Protein AF-H5ZW01-F1 (afdb_monomer_lite)

Radius of gyration: 13.66 Å; chains: 1; bounding box: 29×26×34 Å

InterPro domains:
  IPR002181 Fibrinogen, alpha/beta/gamma chain, C-terminal globular domain [PF00147] (1-58)
  IPR002181 Fibrinogen, alpha/beta/gamma chain, C-terminal globular domain [PS51406] (1-60)
  IPR014716 Fibrinogen, alpha/beta/gamma chain, C-terminal globular, subdomain 1 [G3DSA:3.90.215.10] (1-60)
  IPR036056 Fibrinogen-like, C-terminal [SSF56496] (1-58)
  IPR050373 Fibrinogen C-terminal domain-containing protein [PTHR19143] (1-58)

Sequence (60 aa):
LLVDMEDFEGRKVFARYSSFSITPESDGYGLNVNGFINGGAGDTLSRHDGQKFTTFDRYK

Organism: Kryptolebias marmoratus (NCBI:txid37003)

Foldseek 3Di:
DKDWDADPVGDIWIKDFPDWDFDDVVLQRQTATHDIDGGPPDDDCVVRHRPHDADPVRHD

pLDDT: mean 96.5, std 5.57, range [60.78, 98.62]

Secondary structure (DSSP, 8-state):
-EEEEE-TT--EEEEEEEEEEE--GGGT--EEEEEEEEEBS-S-GGGGTTPPP-BTTB--

Structure (mmCIF, N/CA/C/O backbone):
data_AF-H5ZW01-F1
#
_entry.id   AF-H5ZW01-F1
#
loop_
_atom_site.group_PDB
_atom_site.id
_atom_site.type_symbol
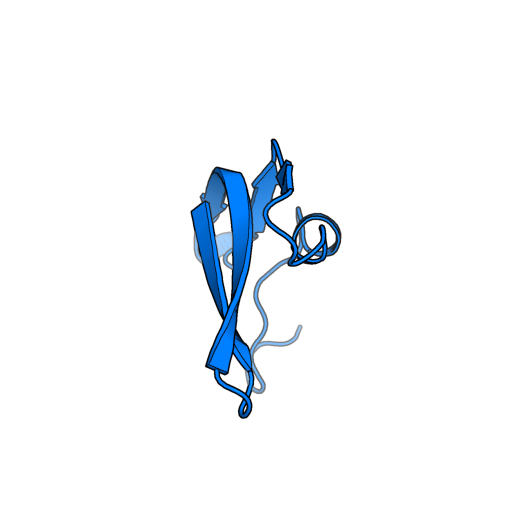_atom_site.label_atom_id
_atom_site.label_alt_id
_atom_site.label_comp_id
_atom_site.label_asym_id
_atom_site.label_entity_id
_atom_site.label_seq_id
_atom_site.pdbx_PDB_ins_code
_atom_site.Cartn_x
_atom_site.Cartn_y
_atom_site.Cartn_z
_atom_site.occupancy
_atom_site.B_iso_or_equiv
_atom_site.auth_seq_id
_atom_site.auth_comp_id
_atom_site.auth_asym_id
_atom_site.auth_atom_id
_atom_site.pdbx_PDB_model_num
ATOM 1 N N . LEU A 1 1 ? 5.420 2.841 2.764 1.00 97.50 1 LEU A N 1
ATOM 2 C CA . LEU A 1 1 ? 5.089 1.442 2.403 1.00 97.50 1 LEU A CA 1
ATOM 3 C C . LEU A 1 1 ? 5.671 1.112 1.027 1.00 97.50 1 LEU A C 1
ATOM 5 O O . LEU A 1 1 ? 5.614 1.973 0.156 1.00 97.50 1 LEU A O 1
ATOM 9 N N . LEU A 1 2 ? 6.234 -0.084 0.837 1.00 98.0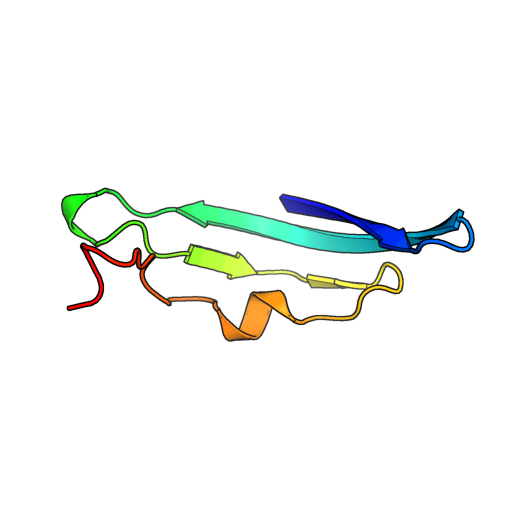6 2 LEU A N 1
ATOM 10 C CA . LEU A 1 2 ? 6.644 -0.626 -0.466 1.00 98.06 2 LEU A CA 1
ATOM 11 C C . LEU A 1 2 ? 5.866 -1.925 -0.701 1.00 98.06 2 LEU A C 1
ATOM 13 O O . LEU A 1 2 ? 5.824 -2.767 0.194 1.00 98.06 2 LEU A O 1
ATOM 17 N N . VAL A 1 3 ? 5.242 -2.052 -1.868 1.00 97.94 3 VAL A N 1
ATOM 18 C CA . VAL A 1 3 ? 4.562 -3.266 -2.326 1.00 97.94 3 VAL A CA 1
ATOM 19 C C . VAL A 1 3 ? 5.310 -3.761 -3.556 1.00 97.94 3 VAL A C 1
ATOM 21 O O . VAL A 1 3 ? 5.195 -3.152 -4.618 1.00 97.94 3 VAL A O 1
ATOM 24 N N . ASP A 1 4 ? 6.080 -4.833 -3.394 1.00 98.25 4 ASP A N 1
ATOM 25 C CA . ASP A 1 4 ? 6.788 -5.503 -4.484 1.00 98.25 4 ASP A CA 1
ATOM 26 C C . ASP A 1 4 ? 5.922 -6.640 -5.036 1.00 98.25 4 ASP A C 1
ATOM 28 O O . ASP A 1 4 ? 5.335 -7.413 -4.276 1.00 98.25 4 ASP A O 1
ATOM 32 N N . MET A 1 5 ? 5.829 -6.734 -6.361 1.00 97.50 5 MET A N 1
ATOM 33 C CA . MET A 1 5 ? 5.035 -7.746 -7.053 1.00 97.50 5 MET A CA 1
ATOM 34 C C . MET A 1 5 ? 5.858 -8.402 -8.154 1.00 97.50 5 MET A C 1
ATOM 36 O O . MET A 1 5 ? 6.626 -7.743 -8.855 1.00 97.50 5 MET A O 1
ATOM 40 N N . GLU A 1 6 ? 5.661 -9.704 -8.315 1.00 98.38 6 GLU A N 1
ATOM 41 C CA . GLU A 1 6 ? 6.256 -10.511 -9.372 1.00 98.38 6 GLU A CA 1
ATOM 42 C C . GLU A 1 6 ? 5.161 -11.378 -9.990 1.00 98.38 6 GLU A C 1
ATOM 44 O O . GLU A 1 6 ? 4.338 -11.944 -9.266 1.00 98.38 6 GLU A O 1
ATOM 49 N N . ASP A 1 7 ? 5.120 -11.456 -11.317 1.00 97.75 7 ASP A N 1
ATOM 50 C CA . ASP A 1 7 ? 4.231 -12.387 -12.007 1.00 97.75 7 ASP A CA 1
ATOM 51 C C . ASP A 1 7 ? 4.904 -13.736 -12.294 1.00 97.75 7 ASP A C 1
ATOM 53 O O . ASP A 1 7 ? 6.096 -13.931 -12.074 1.00 97.75 7 ASP A O 1
ATOM 57 N N . PHE A 1 8 ? 4.135 -14.695 -12.811 1.00 98.12 8 PHE A N 1
ATOM 58 C CA . PHE A 1 8 ? 4.642 -16.041 -13.102 1.00 98.12 8 PHE A CA 1
ATOM 59 C C . PHE A 1 8 ? 5.704 -16.089 -14.215 1.00 98.12 8 PHE A C 1
ATOM 61 O O . PHE A 1 8 ? 6.371 -17.110 -14.367 1.00 98.12 8 PHE A O 1
ATOM 68 N N . GLU A 1 9 ? 5.868 -15.011 -14.986 1.00 98.12 9 GLU A N 1
ATOM 69 C CA . GLU A 1 9 ? 6.903 -14.870 -16.018 1.00 98.12 9 GLU A CA 1
ATOM 70 C C . GLU A 1 9 ? 8.180 -14.207 -15.462 1.00 98.12 9 GLU A C 1
ATOM 72 O O . GLU A 1 9 ? 9.142 -13.995 -16.202 1.00 98.12 9 GLU A O 1
ATOM 77 N N . GLY A 1 10 ? 8.208 -13.885 -14.163 1.00 97.94 10 GLY A N 1
ATOM 78 C CA . GLY A 1 10 ? 9.344 -13.279 -13.470 1.00 97.94 10 GLY A CA 1
ATOM 79 C C . GLY A 1 10 ? 9.450 -11.761 -13.637 1.00 97.94 10 GLY A C 1
ATOM 80 O O . GLY A 1 10 ? 10.480 -11.173 -13.285 1.00 97.94 10 GLY A O 1
ATOM 81 N N . ARG A 1 11 ? 8.424 -11.089 -14.180 1.00 98.00 11 ARG A N 1
ATOM 82 C CA . ARG A 1 11 ? 8.422 -9.623 -14.299 1.00 98.00 11 ARG A CA 1
ATOM 83 C C . ARG A 1 11 ? 8.147 -9.003 -12.938 1.00 98.00 11 ARG A C 1
ATOM 85 O O . ARG A 1 11 ? 7.149 -9.321 -12.301 1.00 98.00 11 ARG A O 1
ATOM 92 N N . LYS A 1 12 ? 9.016 -8.077 -12.528 1.00 98.25 12 LYS A N 1
ATOM 93 C CA . LYS A 1 12 ? 8.963 -7.396 -11.230 1.00 98.25 12 LYS A CA 1
ATOM 94 C C . LYS A 1 12 ? 8.539 -5.946 -11.384 1.00 98.25 12 LYS A C 1
ATOM 96 O O . LYS A 1 12 ? 9.111 -5.216 -12.193 1.00 98.25 12 LYS A O 1
ATOM 101 N N . VAL A 1 13 ? 7.581 -5.525 -10.570 1.00 98.44 13 VAL A N 1
ATOM 102 C CA . VAL A 1 13 ? 7.122 -4.135 -10.460 1.00 98.44 13 VAL A CA 1
ATOM 103 C C . VAL A 1 13 ? 6.887 -3.787 -8.996 1.00 98.44 13 VAL A C 1
ATOM 105 O O . VAL A 1 13 ? 6.766 -4.675 -8.153 1.00 98.44 13 VAL A O 1
ATOM 108 N N . PHE A 1 14 ? 6.785 -2.496 -8.686 1.00 98.38 14 PHE A N 1
ATOM 109 C CA . PHE A 1 14 ? 6.465 -2.057 -7.332 1.00 98.38 14 PHE A CA 1
ATOM 110 C C . PHE A 1 14 ? 5.521 -0.853 -7.297 1.00 98.38 14 PHE A C 1
ATOM 112 O O . PHE A 1 14 ? 5.417 -0.077 -8.251 1.00 98.38 14 PHE A O 1
ATOM 119 N N . ALA A 1 15 ? 4.849 -0.679 -6.162 1.00 98.56 15 ALA A N 1
ATOM 120 C CA . ALA A 1 15 ? 4.182 0.559 -5.768 1.00 98.56 15 ALA A CA 1
ATOM 121 C C . ALA A 1 15 ? 4.786 1.046 -4.448 1.00 98.56 15 ALA A C 1
ATOM 123 O O . ALA A 1 15 ? 4.911 0.278 -3.490 1.00 98.56 15 ALA A O 1
ATOM 124 N N . ARG A 1 16 ? 5.169 2.324 -4.374 1.00 98.62 16 ARG A N 1
ATOM 125 C CA . ARG A 1 16 ? 5.718 2.920 -3.149 1.00 98.62 16 ARG A CA 1
ATOM 126 C C . ARG A 1 16 ? 4.836 4.069 -2.679 1.00 98.62 16 ARG A C 1
ATOM 128 O O . ARG A 1 16 ? 4.397 4.877 -3.481 1.00 98.62 16 ARG A O 1
ATOM 135 N N . TYR A 1 17 ? 4.636 4.162 -1.371 1.00 98.50 17 TYR A N 1
ATOM 136 C CA . TYR A 1 17 ? 3.881 5.224 -0.708 1.00 98.50 17 TYR A CA 1
ATOM 137 C C . TYR A 1 17 ? 4.752 5.861 0.371 1.00 98.50 17 TYR A C 1
ATOM 139 O O . TYR A 1 17 ? 5.351 5.143 1.186 1.00 98.50 17 TYR A O 1
ATOM 147 N N . SER A 1 18 ? 4.860 7.190 0.370 1.00 98.31 18 SER A N 1
ATOM 148 C CA . SER A 1 18 ? 5.704 7.925 1.321 1.00 98.31 18 SER A CA 1
ATOM 149 C C . SER A 1 18 ? 5.124 7.958 2.736 1.00 98.31 18 SER A C 1
ATOM 151 O O . SER A 1 18 ? 5.893 8.026 3.693 1.00 98.31 18 SER A O 1
ATOM 153 N N . SER A 1 19 ? 3.802 7.834 2.874 1.00 98.25 19 SER A N 1
ATOM 154 C CA . SER A 1 19 ? 3.106 7.762 4.159 1.00 98.25 19 SER A CA 1
ATOM 155 C C . SER A 1 19 ? 2.233 6.514 4.234 1.0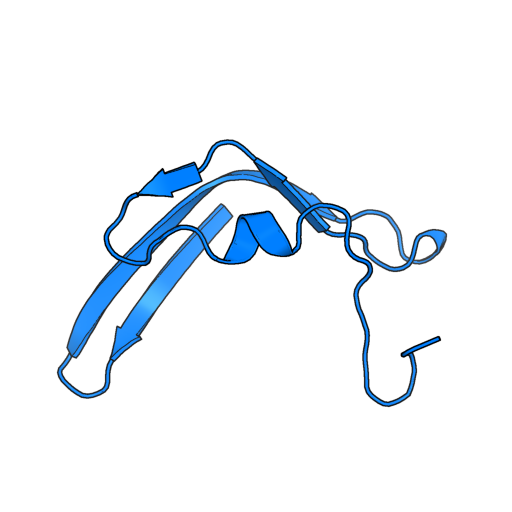0 98.25 19 SER A C 1
ATOM 157 O O . SER A 1 19 ? 1.584 6.137 3.257 1.00 98.25 19 SER A O 1
ATOM 159 N N . PHE A 1 20 ? 2.253 5.858 5.391 1.00 98.31 20 PHE A N 1
ATOM 160 C CA . PHE A 1 20 ? 1.453 4.678 5.694 1.00 98.31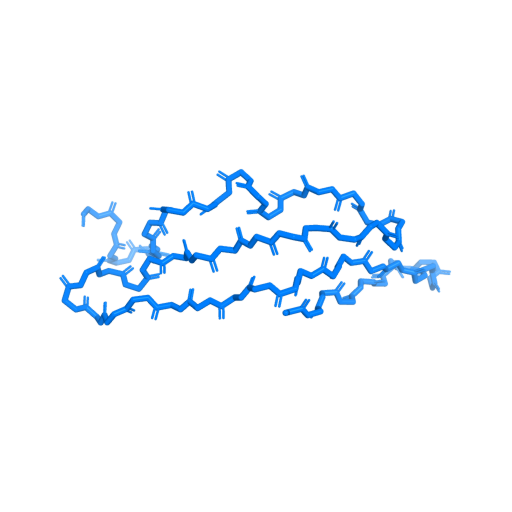 20 PHE A CA 1
ATOM 161 C C . PHE A 1 20 ? 1.228 4.580 7.202 1.00 98.31 20 PHE A C 1
ATOM 163 O O . PHE A 1 20 ? 2.192 4.640 7.969 1.00 98.31 20 PHE A O 1
ATOM 170 N N . SER A 1 21 ? -0.017 4.378 7.618 1.00 98.50 21 SER A N 1
ATOM 171 C CA . SER A 1 21 ? -0.365 4.034 8.995 1.00 98.50 21 SER A CA 1
ATOM 172 C C . SER A 1 21 ? -1.676 3.252 9.056 1.00 98.50 21 SER A C 1
ATOM 174 O O . SER A 1 21 ? -2.477 3.271 8.121 1.00 98.50 21 SER A O 1
ATOM 176 N N . ILE A 1 22 ? -1.887 2.562 10.175 1.00 98.50 22 ILE A N 1
ATOM 177 C CA . ILE A 1 22 ? -3.107 1.813 10.479 1.00 98.50 22 ILE A CA 1
ATOM 178 C C . ILE A 1 22 ? -3.679 2.356 11.789 1.00 98.50 22 ILE A C 1
ATOM 180 O O . ILE A 1 22 ? -2.923 2.577 12.739 1.00 98.50 22 ILE A O 1
ATOM 184 N N . THR A 1 23 ? -4.989 2.599 11.841 1.00 98.31 23 THR A N 1
ATOM 185 C CA . THR A 1 23 ? -5.653 3.033 13.081 1.00 98.31 23 THR A CA 1
ATOM 186 C C . THR A 1 23 ? -5.794 1.873 14.082 1.00 98.31 23 THR A C 1
ATOM 188 O O . THR A 1 23 ? -5.601 0.710 13.721 1.00 98.31 23 THR A O 1
ATOM 191 N N . PRO A 1 24 ? -6.091 2.141 15.365 1.00 98.25 24 PRO A N 1
ATOM 192 C CA . PRO A 1 24 ? -6.278 1.088 16.362 1.00 98.25 24 PRO A CA 1
ATOM 193 C C . PRO A 1 24 ? -7.429 0.119 16.039 1.00 98.25 24 PRO A C 1
ATOM 195 O O . PRO A 1 24 ? -8.297 0.397 15.209 1.00 98.25 24 PRO A O 1
ATOM 198 N N . GLU A 1 25 ? -7.486 -1.004 16.766 1.00 96.94 25 GLU A N 1
ATOM 199 C CA . GLU A 1 25 ? -8.572 -1.993 16.637 1.00 96.94 25 GLU A CA 1
ATOM 200 C C . GLU A 1 25 ? -9.956 -1.375 16.871 1.00 96.94 25 GLU A C 1
ATOM 202 O O . GLU A 1 25 ? -10.899 -1.705 16.155 1.00 96.94 25 GLU A O 1
ATOM 207 N N . SER A 1 26 ? -10.073 -0.441 17.825 1.00 96.25 26 SER A N 1
ATOM 208 C CA . SER A 1 26 ? -11.329 0.262 18.131 1.00 96.25 26 SER A CA 1
ATOM 209 C C . SER A 1 26 ? -11.920 0.993 16.923 1.00 96.25 26 SER A C 1
ATOM 211 O O . SER A 1 26 ? -13.133 1.174 16.853 1.00 96.25 26 SER A O 1
ATOM 213 N N . ASP A 1 27 ? -11.071 1.359 15.962 1.00 95.25 27 ASP A N 1
ATOM 214 C CA . ASP A 1 27 ? -11.442 2.063 14.737 1.00 95.25 27 ASP A CA 1
ATOM 215 C C . ASP A 1 27 ? -11.490 1.126 13.515 1.00 95.25 27 ASP A C 1
ATOM 217 O O . ASP A 1 27 ? -11.721 1.572 12.389 1.00 95.25 27 ASP A O 1
ATOM 221 N N . GLY A 1 28 ? -11.306 -0.182 13.725 1.00 96.19 28 GLY A N 1
ATOM 222 C CA . GLY A 1 28 ? -11.372 -1.210 12.689 1.00 96.19 28 GLY A CA 1
ATOM 223 C C . GLY A 1 28 ? -10.124 -1.304 11.814 1.00 96.19 28 GLY A C 1
ATOM 224 O O . GLY A 1 28 ? -10.245 -1.680 10.648 1.00 96.19 28 GLY A O 1
ATOM 225 N N . TYR A 1 29 ? -8.945 -0.948 12.341 1.00 97.75 29 TYR A N 1
ATOM 226 C CA . TYR A 1 29 ? -7.673 -1.007 11.608 1.00 97.75 29 TYR A CA 1
ATOM 227 C C . TYR A 1 29 ? -7.730 -0.298 10.245 1.00 97.75 29 TYR A C 1
ATOM 229 O O . TYR A 1 29 ? -7.349 -0.851 9.213 1.00 97.75 29 TYR A O 1
ATOM 237 N N . GLY A 1 30 ? -8.253 0.925 10.236 1.00 97.69 30 GLY A N 1
ATOM 238 C CA . GLY A 1 30 ? -8.386 1.741 9.038 1.00 97.69 30 GLY A CA 1
ATOM 239 C C . GLY A 1 30 ? -7.037 2.035 8.390 1.00 97.69 30 GLY A C 1
ATOM 240 O O . GLY A 1 30 ? -6.085 2.427 9.071 1.00 97.69 30 GLY A O 1
ATOM 241 N N . LEU A 1 31 ? -6.965 1.855 7.072 1.00 98.44 31 LEU A N 1
ATOM 242 C CA . LEU A 1 31 ? -5.778 2.148 6.279 1.00 98.44 31 LEU A CA 1
ATOM 243 C C . LEU A 1 31 ? -5.653 3.652 6.036 1.00 98.44 31 LEU A C 1
ATOM 245 O O . LEU A 1 31 ? -6.592 4.271 5.555 1.00 98.44 31 LEU A O 1
ATOM 249 N N . ASN A 1 32 ? -4.474 4.215 6.290 1.00 98.44 32 ASN A N 1
ATOM 250 C CA . ASN A 1 32 ? -4.098 5.542 5.812 1.00 98.44 32 ASN A CA 1
ATOM 251 C C . ASN A 1 32 ? -2.860 5.406 4.928 1.00 98.44 32 ASN A C 1
ATOM 253 O O . ASN A 1 32 ? -1.830 4.887 5.371 1.00 98.44 32 ASN A O 1
ATOM 257 N N . VAL A 1 33 ? -2.933 5.867 3.685 1.00 98.25 33 VAL A N 1
ATOM 258 C CA . VAL A 1 33 ? -1.847 5.749 2.713 1.00 98.25 33 VAL A CA 1
ATOM 259 C C . VAL A 1 33 ? -1.814 6.960 1.789 1.00 98.25 33 VAL A C 1
ATOM 261 O O . VAL A 1 33 ? -2.836 7.408 1.290 1.00 98.25 33 VAL A O 1
ATOM 264 N N . ASN A 1 34 ? -0.627 7.524 1.573 1.00 98.06 34 ASN A N 1
ATOM 265 C CA . ASN A 1 34 ? -0.462 8.734 0.768 1.00 98.06 34 ASN A CA 1
ATOM 266 C C . ASN A 1 34 ? 0.914 8.792 0.089 1.00 98.06 34 ASN A C 1
ATOM 268 O O . ASN A 1 34 ? 1.844 8.059 0.442 1.00 98.06 34 ASN A O 1
ATOM 272 N N . GLY A 1 35 ? 1.045 9.705 -0.878 1.00 98.06 35 GLY A N 1
ATOM 273 C CA . GLY A 1 35 ? 2.305 9.991 -1.567 1.00 98.06 35 GLY A CA 1
ATOM 274 C C . GLY A 1 35 ? 2.789 8.830 -2.429 1.00 98.06 35 GLY A C 1
ATOM 275 O O . GLY A 1 35 ? 3.904 8.338 -2.243 1.00 98.06 35 GLY A O 1
ATOM 276 N N . PHE A 1 36 ? 1.921 8.384 -3.339 1.00 98.44 36 PHE A N 1
ATOM 277 C CA . PHE A 1 36 ? 2.225 7.351 -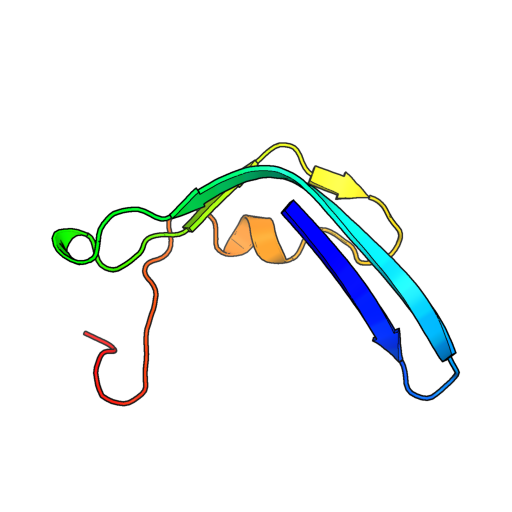4.321 1.00 98.44 36 PHE A CA 1
ATOM 278 C C . PHE A 1 36 ? 3.410 7.740 -5.218 1.00 98.44 36 PHE A C 1
ATOM 280 O O . PHE A 1 36 ? 3.513 8.864 -5.711 1.00 98.44 36 PHE A O 1
ATOM 287 N N . ILE A 1 37 ? 4.288 6.771 -5.454 1.00 98.25 37 ILE A N 1
ATOM 288 C CA . ILE A 1 37 ? 5.431 6.825 -6.356 1.00 98.25 37 ILE A CA 1
ATOM 289 C C . ILE A 1 37 ? 5.324 5.601 -7.269 1.00 98.25 37 ILE A C 1
ATOM 291 O O . ILE A 1 37 ? 5.361 4.457 -6.805 1.00 98.25 37 ILE A O 1
ATOM 295 N N . ASN A 1 38 ? 5.193 5.858 -8.571 1.00 97.25 38 ASN A N 1
ATOM 296 C CA . ASN A 1 38 ? 4.998 4.818 -9.574 1.00 97.25 38 ASN A CA 1
ATOM 297 C C . ASN A 1 38 ? 6.272 3.988 -9.791 1.00 97.25 38 ASN A C 1
ATOM 299 O O . ASN A 1 38 ? 7.308 4.532 -10.169 1.00 97.25 38 ASN A O 1
ATOM 303 N N . GLY A 1 39 ? 6.164 2.672 -9.601 1.00 97.12 39 GLY A N 1
ATOM 304 C CA . GLY A 1 39 ? 7.200 1.679 -9.901 1.00 97.12 39 GLY A CA 1
ATOM 305 C C . GLY A 1 39 ? 6.744 0.592 -10.883 1.00 97.12 39 GLY A C 1
ATOM 306 O O . GLY A 1 39 ? 7.268 -0.518 -10.857 1.00 97.12 39 GLY A O 1
ATOM 307 N N . GLY A 1 40 ? 5.737 0.880 -11.717 1.00 97.19 40 GLY A N 1
ATOM 308 C CA . GLY A 1 40 ? 5.206 -0.034 -12.739 1.00 97.19 40 GLY A CA 1
ATOM 309 C C . GLY A 1 40 ? 3.958 -0.817 -12.318 1.00 97.19 40 GLY A C 1
ATOM 310 O O . GLY A 1 40 ? 3.260 -1.345 -13.176 1.00 97.19 40 GLY A O 1
ATOM 311 N N . ALA A 1 41 ? 3.634 -0.841 -11.024 1.00 96.81 41 ALA A N 1
ATOM 312 C CA . ALA A 1 41 ? 2.446 -1.501 -10.477 1.00 96.81 41 ALA A CA 1
ATOM 313 C C . ALA A 1 41 ? 1.130 -0.718 -10.661 1.00 96.81 41 ALA A C 1
ATOM 315 O O . ALA A 1 41 ? 0.049 -1.296 -10.561 1.00 96.81 41 ALA A O 1
ATOM 316 N N . GLY A 1 42 ? 1.216 0.598 -10.888 1.00 96.75 42 GLY A N 1
ATOM 317 C CA . GLY A 1 42 ? 0.068 1.507 -10.806 1.00 96.75 42 GLY A CA 1
ATOM 318 C C . GLY A 1 42 ? -0.351 1.834 -9.366 1.00 96.75 42 GLY A C 1
ATOM 319 O O . GLY A 1 42 ? 0.209 1.304 -8.406 1.00 96.75 42 GLY A O 1
ATOM 320 N N . ASP A 1 43 ? -1.320 2.745 -9.219 1.00 97.56 43 ASP A N 1
ATOM 321 C CA . ASP A 1 43 ? -1.826 3.188 -7.913 1.00 97.56 43 ASP A CA 1
ATOM 322 C C . ASP A 1 43 ? -3.195 2.580 -7.594 1.00 97.56 43 ASP A C 1
ATOM 324 O O . ASP A 1 43 ? -4.245 3.154 -7.887 1.00 97.56 43 ASP A O 1
ATOM 328 N N . THR A 1 44 ? -3.191 1.387 -7.010 1.00 96.12 44 THR A N 1
ATOM 329 C CA . THR A 1 44 ? -4.425 0.671 -6.656 1.00 96.12 44 THR A CA 1
ATOM 330 C C . THR A 1 44 ? -4.765 0.770 -5.172 1.00 96.12 44 THR A C 1
ATOM 332 O O . THR A 1 44 ? -5.945 0.720 -4.815 1.00 96.12 44 THR A O 1
ATOM 335 N N . LEU A 1 45 ? -3.764 0.957 -4.303 1.00 97.44 45 LEU A N 1
ATOM 336 C CA . LEU A 1 45 ? -3.966 1.011 -2.855 1.00 97.44 45 LEU A CA 1
ATOM 337 C C . LEU A 1 45 ? -4.571 2.346 -2.397 1.00 97.44 45 LEU A C 1
ATOM 339 O O . LEU A 1 45 ? -5.311 2.342 -1.418 1.00 97.44 45 LEU A O 1
ATOM 343 N N . SER A 1 46 ? -4.368 3.454 -3.126 1.00 97.50 46 SER A N 1
ATOM 344 C CA . SER A 1 46 ? -4.991 4.750 -2.795 1.00 97.50 46 SER A CA 1
ATOM 345 C C . SER A 1 46 ? -6.522 4.696 -2.773 1.00 97.50 46 SER A C 1
ATOM 347 O O . SER A 1 46 ? -7.155 5.409 -2.004 1.00 97.50 46 SER A O 1
ATOM 349 N N . ARG A 1 47 ? -7.154 3.803 -3.550 1.00 97.69 47 ARG A N 1
ATOM 350 C CA . ARG A 1 47 ? -8.617 3.596 -3.502 1.00 97.69 47 ARG A CA 1
ATOM 351 C C . ARG A 1 47 ? -9.095 3.036 -2.154 1.00 97.69 47 ARG A C 1
ATOM 353 O O . ARG A 1 47 ? -10.277 3.140 -1.830 1.00 97.69 47 ARG A O 1
ATOM 360 N N . HIS A 1 48 ? -8.199 2.401 -1.405 1.00 97.94 48 HIS A N 1
ATOM 361 C CA . HIS A 1 48 ? -8.466 1.828 -0.091 1.00 97.94 48 HIS A CA 1
ATOM 362 C C . HIS A 1 48 ? -8.101 2.772 1.062 1.00 97.94 48 HIS A C 1
ATOM 364 O O . HIS A 1 48 ? -8.334 2.412 2.214 1.00 97.94 48 HIS A O 1
ATOM 370 N N . ASP A 1 49 ? -7.564 3.962 0.776 1.00 98.31 49 ASP A N 1
ATOM 371 C CA . ASP A 1 49 ? -7.309 4.979 1.795 1.00 98.31 49 ASP A CA 1
ATOM 372 C C . ASP A 1 49 ? -8.601 5.317 2.562 1.00 98.31 49 ASP A C 1
ATOM 374 O O . ASP A 1 49 ? -9.679 5.462 1.980 1.00 98.31 49 ASP A O 1
ATOM 378 N N . GLY A 1 50 ? -8.505 5.356 3.888 1.00 97.06 50 GLY A N 1
ATOM 379 C CA . GLY A 1 50 ? -9.616 5.561 4.815 1.00 97.06 50 GLY A CA 1
ATOM 380 C C . GLY A 1 50 ? -10.546 4.356 5.023 1.00 97.06 50 GLY A C 1
ATOM 381 O O . GLY A 1 50 ? -11.440 4.428 5.869 1.00 97.06 50 GLY A O 1
ATOM 382 N N . GLN A 1 51 ? -10.378 3.245 4.296 1.00 97.31 51 GLN A N 1
ATOM 383 C CA . GLN A 1 51 ? -11.227 2.061 4.477 1.00 97.31 51 GLN A CA 1
ATOM 384 C C . GLN A 1 51 ? -10.819 1.256 5.715 1.00 97.31 51 GLN A C 1
ATOM 386 O O . GLN A 1 51 ? -9.635 1.095 6.012 1.00 97.31 51 GLN A O 1
ATOM 391 N N . LYS A 1 52 ? -11.820 0.703 6.413 1.00 97.38 52 LYS A N 1
ATOM 392 C CA . LYS A 1 52 ? -11.622 -0.245 7.517 1.00 97.38 52 LYS A CA 1
ATOM 393 C C . LYS A 1 52 ? -11.182 -1.607 6.997 1.00 97.38 52 LYS A C 1
ATOM 395 O O . LYS A 1 52 ? -11.594 -2.033 5.915 1.00 97.38 52 LYS A O 1
ATOM 400 N N . PHE A 1 53 ? -10.400 -2.313 7.803 1.00 97.19 53 PHE A N 1
ATOM 401 C CA . PHE A 1 53 ? -10.098 -3.711 7.548 1.00 97.19 53 PHE A CA 1
ATOM 402 C C . PHE A 1 53 ? -11.347 -4.573 7.769 1.00 97.19 53 PHE A C 1
ATOM 404 O O . PHE A 1 53 ? -12.153 -4.301 8.658 1.00 97.19 53 PHE A O 1
ATOM 411 N N . THR A 1 54 ? -11.509 -5.621 6.962 1.00 96.31 54 THR A N 1
ATOM 412 C CA . THR A 1 54 ? -12.628 -6.564 7.078 1.00 96.31 54 THR A CA 1
ATOM 413 C C . THR A 1 54 ? -12.135 -8.000 6.936 1.00 96.31 54 THR A C 1
ATOM 415 O O . THR A 1 54 ? -11.206 -8.283 6.179 1.00 96.31 54 THR A O 1
ATOM 418 N N . THR A 1 55 ? -12.768 -8.914 7.667 1.00 95.94 55 THR A N 1
ATOM 419 C CA . THR A 1 55 ? -12.586 -10.369 7.552 1.00 95.94 55 THR A CA 1
ATOM 420 C C . THR A 1 55 ? -13.946 -11.047 7.396 1.00 95.94 55 THR A C 1
ATOM 422 O O . THR A 1 55 ? -14.988 -10.424 7.599 1.00 95.94 55 THR A O 1
ATOM 425 N N . PHE A 1 56 ? -13.967 -12.336 7.045 1.00 96.50 56 PHE A N 1
ATOM 426 C CA . PHE A 1 56 ? -15.218 -13.087 6.858 1.00 96.50 56 PHE A CA 1
ATOM 427 C C . PHE A 1 56 ? -16.146 -13.058 8.081 1.00 96.50 56 PHE A C 1
ATOM 429 O O . PHE A 1 56 ? -17.365 -13.030 7.937 1.00 96.50 56 PHE A O 1
ATOM 436 N N . ASP A 1 57 ? -15.573 -13.058 9.277 1.00 95.19 57 ASP A N 1
ATOM 437 C CA . ASP A 1 57 ? -16.269 -13.008 10.560 1.00 95.19 57 ASP A CA 1
ATOM 438 C C . ASP A 1 57 ? -16.457 -11.575 11.096 1.00 95.19 57 ASP A C 1
ATOM 440 O O . ASP A 1 57 ? -17.252 -11.361 12.011 1.00 95.19 57 ASP A O 1
ATOM 444 N N . ARG A 1 58 ? -15.774 -10.583 10.506 1.00 86.44 58 ARG A N 1
ATOM 445 C CA . ARG A 1 58 ? -15.828 -9.162 10.887 1.00 86.44 58 ARG A CA 1
ATOM 446 C C . ARG A 1 58 ? -15.945 -8.272 9.640 1.00 86.44 58 ARG A C 1
ATOM 448 O O . ARG A 1 58 ? -14.970 -7.669 9.199 1.00 86.44 58 ARG A O 1
ATOM 455 N N . TYR A 1 59 ? -17.146 -8.209 9.060 1.00 77.25 59 TYR A N 1
ATOM 456 C CA . TYR A 1 59 ? -17.451 -7.429 7.843 1.00 77.25 59 TYR A CA 1
ATOM 457 C C . TYR A 1 59 ? -18.497 -6.316 8.050 1.00 77.25 59 TYR A C 1
ATOM 459 O O . TYR A 1 59 ? -18.867 -5.642 7.088 1.00 77.25 59 TYR A O 1
ATOM 467 N N . LYS A 1 60 ? -19.006 -6.158 9.278 1.00 60.78 60 LYS A N 1
ATOM 468 C CA . LYS A 1 60 ? -19.991 -5.139 9.669 1.00 60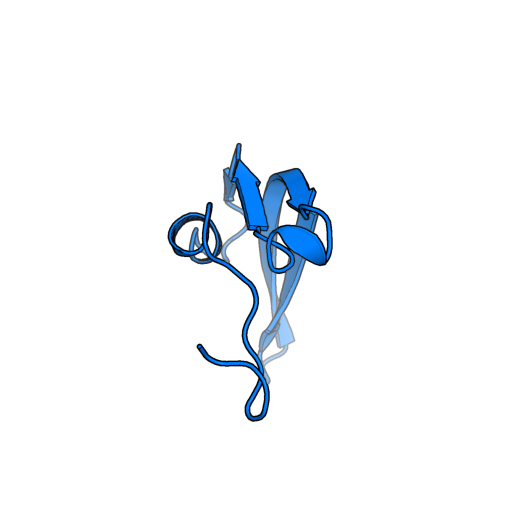.78 60 LYS A CA 1
ATOM 469 C C . LYS A 1 60 ? -19.347 -4.030 10.482 1.00 60.78 60 LYS A C 1
ATOM 471 O O . LYS A 1 60 ? -18.481 -4.364 11.318 1.00 60.78 60 LYS A O 1
#